Protein AF-A0A3M1KDM9-F1 (afdb_monomer)

Radius of gyration: 24.2 Å; Cα contacts (8 Å, |Δi|>4): 81; chains: 1; bounding box: 74×45×30 Å

Nearest PDB structures (foldseek):
  5a9c-assembly1_A  TM=2.137E-01  e=9.850E+00  Antheraea mylitta cypovirus 4

Structure (mmCIF, N/CA/C/O backbone):
data_AF-A0A3M1KDM9-F1
#
_entry.id   AF-A0A3M1KDM9-F1
#
loop_
_atom_site.group_PDB
_atom_site.id
_atom_site.type_symbol
_atom_site.label_atom_id
_atom_site.label_alt_id
_atom_site.label_comp_id
_atom_site.label_asym_id
_atom_site.label_entity_id
_atom_site.label_seq_id
_atom_site.pdbx_PDB_ins_code
_atom_site.Cartn_x
_atom_site.Cartn_y
_atom_site.Cartn_z
_atom_site.occupancy
_atom_site.B_iso_or_equiv
_atom_site.auth_seq_id
_atom_site.auth_comp_id
_atom_site.auth_asym_id
_atom_site.auth_atom_id
_atom_site.pdbx_PDB_model_num
ATOM 1 N N . MET A 1 1 ? -64.537 -18.820 -1.196 1.00 40.50 1 MET A N 1
ATOM 2 C CA . MET A 1 1 ? -63.367 -19.291 -1.970 1.00 40.50 1 MET A CA 1
ATOM 3 C C . MET A 1 1 ? -62.250 -19.624 -0.987 1.00 40.50 1 MET A C 1
ATOM 5 O O . MET A 1 1 ? -61.811 -18.733 -0.277 1.00 40.50 1 MET A O 1
ATOM 9 N N . LYS A 1 2 ? -61.873 -20.902 -0.841 1.00 45.25 2 LYS A N 1
ATOM 10 C CA . LYS A 1 2 ? -60.802 -21.350 0.070 1.00 45.25 2 LYS A CA 1
ATOM 11 C C . LYS A 1 2 ? -59.573 -21.666 -0.778 1.00 45.25 2 LYS A C 1
ATOM 13 O O . LYS A 1 2 ? -59.550 -22.690 -1.454 1.00 45.25 2 LYS A O 1
ATOM 18 N N . VAL A 1 3 ? -58.602 -20.757 -0.784 1.00 56.97 3 VAL A N 1
ATOM 19 C CA . VAL A 1 3 ? -57.332 -20.937 -1.494 1.00 56.97 3 VAL A CA 1
ATOM 20 C C . VAL A 1 3 ? -56.556 -22.040 -0.776 1.00 56.97 3 VAL A C 1
ATOM 22 O O . VAL A 1 3 ? -56.085 -21.851 0.342 1.00 56.97 3 VAL A O 1
ATOM 25 N N . ARG A 1 4 ? -56.477 -23.228 -1.382 1.00 64.75 4 ARG A N 1
ATOM 26 C CA . ARG A 1 4 ? -55.598 -24.307 -0.922 1.00 64.75 4 ARG A CA 1
ATOM 27 C C . ARG A 1 4 ? -54.225 -24.054 -1.525 1.00 64.75 4 ARG A C 1
ATOM 29 O O . ARG A 1 4 ? -53.951 -24.511 -2.628 1.00 64.75 4 ARG A O 1
ATOM 36 N N . VAL A 1 5 ? -53.406 -23.267 -0.833 1.00 60.09 5 VAL A N 1
ATOM 37 C CA . VAL A 1 5 ? -52.001 -23.074 -1.210 1.00 60.09 5 VAL A CA 1
ATOM 38 C C . VAL A 1 5 ? -51.296 -24.415 -0.984 1.00 60.09 5 VAL A C 1
ATOM 40 O O . VAL A 1 5 ? -51.248 -24.873 0.161 1.00 60.09 5 VAL A O 1
ATOM 43 N N . PRO A 1 6 ? -50.820 -25.104 -2.036 1.00 64.44 6 PRO A N 1
ATOM 44 C CA . PRO A 1 6 ? -50.130 -26.368 -1.854 1.00 64.44 6 PRO A CA 1
ATOM 45 C C . PRO A 1 6 ? -48.836 -26.099 -1.086 1.00 64.44 6 PRO A C 1
ATOM 47 O O . PRO A 1 6 ? -48.108 -25.159 -1.398 1.00 64.44 6 PRO A O 1
ATOM 50 N N . LEU A 1 7 ? -48.542 -26.942 -0.094 1.00 59.34 7 LEU A N 1
ATOM 51 C CA . LEU A 1 7 ? -47.333 -26.879 0.741 1.00 59.34 7 LEU A CA 1
ATOM 52 C C . LEU A 1 7 ? -46.040 -26.748 -0.098 1.00 59.34 7 LEU A C 1
ATOM 54 O O . LEU A 1 7 ? -45.069 -26.135 0.335 1.00 59.34 7 LEU A O 1
ATOM 58 N N . LEU A 1 8 ? -46.075 -27.244 -1.340 1.00 58.44 8 LEU A N 1
ATOM 59 C CA . LEU A 1 8 ? -45.019 -27.132 -2.346 1.00 58.44 8 LEU A CA 1
ATOM 60 C C . LEU A 1 8 ? -44.718 -25.680 -2.781 1.00 58.44 8 LEU A C 1
ATOM 62 O O . LEU A 1 8 ? -43.556 -25.323 -2.951 1.00 58.44 8 LEU A O 1
ATOM 66 N N . SER A 1 9 ? -45.741 -24.828 -2.925 1.00 61.22 9 SER A N 1
ATOM 67 C CA . SER A 1 9 ? -45.571 -23.410 -3.290 1.00 61.22 9 SER A CA 1
ATOM 68 C C . SER A 1 9 ? -44.980 -22.580 -2.152 1.00 61.22 9 SER A C 1
ATOM 70 O O . SER A 1 9 ? -44.299 -21.593 -2.413 1.00 61.22 9 SER A O 1
ATOM 72 N N . LEU A 1 10 ? -45.204 -22.986 -0.898 1.00 63.31 10 LEU A N 1
ATOM 73 C CA . LEU A 1 10 ? -44.614 -22.324 0.266 1.00 63.31 10 LEU A CA 1
ATOM 74 C C . LEU A 1 10 ? -43.116 -22.647 0.390 1.00 63.31 10 LEU A C 1
ATOM 76 O O . LEU A 1 10 ? -42.326 -21.771 0.723 1.00 63.31 10 LEU A O 1
ATOM 80 N N . LEU A 1 11 ? -42.716 -23.881 0.062 1.00 62.94 11 LEU A N 1
ATOM 81 C CA . LEU A 1 11 ? -41.321 -24.326 0.127 1.00 62.94 11 LEU A CA 1
ATOM 82 C C . LEU A 1 11 ? -40.436 -23.656 -0.941 1.00 62.94 11 LEU A C 1
ATOM 84 O O . LEU A 1 11 ? -39.284 -23.324 -0.672 1.00 62.94 11 LEU A O 1
ATOM 88 N N . ALA A 1 12 ? -40.991 -23.389 -2.129 1.00 66.62 12 ALA A N 1
ATOM 89 C CA . ALA A 1 12 ? -40.290 -22.693 -3.211 1.00 66.62 12 ALA A CA 1
ATOM 90 C C . ALA A 1 12 ? -39.985 -21.216 -2.889 1.00 66.62 12 ALA A C 1
ATOM 92 O O . ALA A 1 12 ? -38.982 -20.681 -3.352 1.00 66.62 12 ALA A O 1
ATOM 93 N N . ALA A 1 13 ? -40.813 -20.560 -2.068 1.00 66.38 13 ALA A N 1
ATOM 94 C CA . ALA A 1 13 ? -40.633 -19.153 -1.709 1.00 66.38 13 ALA A CA 1
ATOM 95 C C . ALA A 1 13 ? -39.450 -18.912 -0.749 1.00 66.38 13 ALA A C 1
ATOM 97 O O . ALA A 1 13 ? -38.864 -17.833 -0.758 1.00 66.38 13 ALA A O 1
ATOM 98 N N . VAL A 1 14 ? -39.060 -19.913 0.051 1.00 67.62 14 VAL A N 1
ATOM 99 C CA . VAL A 1 14 ? -37.986 -19.785 1.058 1.00 67.62 14 VAL A CA 1
ATOM 100 C C . VAL A 1 14 ? -36.591 -19.769 0.417 1.00 67.62 14 VAL A C 1
ATOM 102 O O . VAL A 1 14 ? -35.677 -19.140 0.947 1.00 67.62 14 VAL A O 1
ATOM 105 N N . LEU A 1 15 ? -36.432 -20.378 -0.764 1.00 66.75 15 LEU A N 1
ATOM 106 C CA . LEU A 1 15 ? -35.157 -20.422 -1.494 1.00 66.75 15 LEU A CA 1
ATOM 107 C C . LEU A 1 15 ? -34.746 -19.067 -2.094 1.00 66.75 15 LEU A C 1
ATOM 109 O O . LEU A 1 15 ? -33.571 -18.860 -2.379 1.00 66.75 15 LEU A O 1
ATOM 113 N N . PHE A 1 16 ? -35.685 -18.128 -2.257 1.00 66.00 16 PHE A N 1
ATOM 114 C CA . PHE A 1 16 ? -35.396 -16.801 -2.814 1.00 66.00 16 PHE A CA 1
ATOM 115 C C . PHE A 1 16 ? -34.865 -15.791 -1.784 1.00 66.00 16 PHE A C 1
ATOM 117 O O . PHE A 1 16 ? -34.418 -14.717 -2.174 1.00 66.00 16 PHE A O 1
ATOM 124 N N . ILE A 1 17 ? -34.898 -16.107 -0.483 1.00 70.44 17 ILE A N 1
ATOM 125 C CA . ILE A 1 17 ? -34.566 -15.149 0.591 1.00 70.44 17 ILE A CA 1
ATOM 126 C C . ILE A 1 17 ? -33.213 -15.473 1.259 1.00 70.44 17 ILE A C 1
ATOM 128 O O . ILE A 1 17 ? -32.663 -14.657 1.997 1.00 70.44 17 ILE A O 1
ATOM 132 N N . SER A 1 18 ? -32.611 -16.635 0.981 1.00 69.75 18 SER A N 1
ATOM 133 C CA . SER A 1 18 ? -31.308 -17.015 1.541 1.00 69.75 18 SER A CA 1
ATOM 134 C C . SER A 1 18 ? -30.153 -16.481 0.689 1.00 69.75 18 SER A C 1
ATOM 136 O O . SER A 1 18 ? -29.525 -17.219 -0.066 1.00 69.75 18 SER A O 1
ATOM 138 N N . GLY A 1 19 ? -29.883 -15.182 0.798 1.00 64.94 19 GLY A N 1
ATOM 139 C CA . GLY A 1 19 ? -28.833 -14.509 0.032 1.00 64.94 19 GLY A CA 1
ATOM 140 C C . GLY A 1 19 ? -27.978 -13.552 0.855 1.00 64.94 19 GLY A C 1
ATOM 141 O O . GLY A 1 19 ? -27.662 -12.475 0.370 1.00 64.94 19 GLY A O 1
ATOM 142 N N . CYS A 1 20 ? -27.620 -13.897 2.095 1.00 71.56 20 CYS A N 1
ATOM 143 C CA . CYS A 1 20 ? -26.657 -13.113 2.874 1.00 71.56 20 CYS A CA 1
ATOM 144 C C . CYS A 1 20 ? -25.331 -13.882 2.974 1.00 71.56 20 CYS A C 1
ATOM 146 O O . CYS A 1 20 ? -25.066 -14.577 3.952 1.00 71.56 20 CYS A O 1
ATOM 148 N N . ALA A 1 21 ? -24.505 -13.802 1.929 1.00 69.44 21 ALA A N 1
ATOM 149 C CA . ALA A 1 21 ? -23.140 -14.320 1.955 1.00 69.44 21 ALA A CA 1
ATOM 150 C C . ALA A 1 21 ? -22.223 -13.300 2.653 1.00 69.44 21 ALA A C 1
ATOM 152 O O . ALA A 1 21 ? -21.464 -12.585 2.007 1.00 69.44 21 ALA A O 1
ATOM 153 N N . THR A 1 22 ? -22.315 -13.195 3.982 1.00 68.94 22 THR A N 1
ATOM 154 C CA . THR A 1 22 ? -21.331 -12.437 4.769 1.00 68.94 22 THR A CA 1
ATOM 155 C C . THR A 1 22 ? -20.144 -13.348 5.081 1.00 68.94 22 THR A C 1
ATOM 157 O O . THR A 1 22 ? -20.068 -14.012 6.110 1.00 68.94 22 THR A O 1
ATOM 160 N N . THR A 1 23 ? -19.203 -13.456 4.149 1.00 66.31 23 THR A N 1
ATOM 161 C CA . THR A 1 23 ? -17.913 -14.104 4.416 1.00 66.31 23 THR A CA 1
ATOM 162 C C . THR A 1 23 ? -16.999 -13.098 5.105 1.00 66.31 23 THR A C 1
ATOM 164 O O . THR A 1 23 ? -16.411 -12.242 4.449 1.00 66.31 23 THR A O 1
ATOM 167 N N . GLY A 1 24 ? -16.904 -13.163 6.436 1.00 58.03 24 GLY A N 1
ATOM 168 C CA . GLY A 1 24 ? -15.968 -12.319 7.185 1.00 58.03 24 GLY A CA 1
ATOM 169 C C . GLY A 1 24 ? -16.349 -12.090 8.641 1.00 58.03 24 GLY A C 1
ATOM 170 O O . GLY A 1 24 ? -16.541 -10.953 9.057 1.00 58.03 24 GLY A O 1
ATOM 171 N N . SER A 1 25 ? -16.451 -13.157 9.431 1.00 58.56 25 SER A N 1
ATOM 172 C CA . SER A 1 25 ? -16.669 -13.082 10.882 1.00 58.56 25 SER A CA 1
ATOM 173 C C . SER A 1 25 ? -15.354 -12.766 11.610 1.00 58.56 25 SER A C 1
ATOM 175 O O . SER A 1 25 ? -14.869 -13.559 12.410 1.00 58.56 25 SER A O 1
ATOM 177 N N . GLY A 1 26 ? -14.706 -11.651 11.276 1.00 72.25 26 GLY A N 1
ATOM 178 C CA . GLY A 1 26 ? -13.425 -11.275 11.871 1.00 72.25 26 GLY A CA 1
ATOM 179 C C . GLY A 1 26 ? -12.831 -10.012 11.260 1.00 72.25 26 GLY A C 1
ATOM 180 O O . GLY A 1 26 ? -13.071 -9.696 10.093 1.00 72.25 26 GLY A O 1
ATOM 181 N N . LYS A 1 27 ? -12.034 -9.283 12.048 1.00 77.88 27 LYS A N 1
ATOM 182 C CA . LYS A 1 27 ? -11.181 -8.217 11.512 1.00 77.88 27 LYS A CA 1
ATOM 183 C C . LYS A 1 27 ? -10.195 -8.841 10.533 1.00 77.88 27 LYS A C 1
ATOM 185 O O . LYS A 1 27 ? -9.370 -9.655 10.935 1.00 77.88 27 LYS A O 1
ATOM 190 N N . ARG A 1 28 ? -10.300 -8.464 9.260 1.00 84.94 28 ARG A N 1
ATOM 191 C CA . ARG A 1 28 ? -9.327 -8.860 8.241 1.00 84.94 28 ARG A CA 1
ATOM 192 C C . ARG A 1 28 ? -8.011 -8.144 8.507 1.00 84.94 28 ARG A C 1
ATOM 194 O O . ARG A 1 28 ? -8.009 -6.925 8.691 1.00 84.94 28 ARG A O 1
ATOM 201 N N . ASP A 1 29 ? -6.918 -8.897 8.518 1.00 91.69 29 ASP A N 1
ATOM 202 C CA . ASP A 1 29 ? -5.590 -8.304 8.534 1.00 91.69 29 ASP A CA 1
ATOM 203 C C . ASP A 1 29 ? -5.282 -7.760 7.132 1.00 91.69 29 ASP A C 1
ATOM 205 O O . ASP A 1 29 ? -5.056 -8.507 6.181 1.00 91.69 29 ASP A O 1
ATOM 209 N N . LEU A 1 30 ? -5.340 -6.434 6.978 1.00 94.19 30 LEU A N 1
ATOM 210 C CA . LEU A 1 30 ? -5.124 -5.795 5.677 1.00 94.19 30 LEU A CA 1
ATOM 211 C C . LEU A 1 30 ? -3.676 -5.941 5.200 1.00 94.19 30 LEU A C 1
ATOM 213 O O . LEU A 1 30 ? -3.430 -5.817 4.001 1.00 94.19 30 LEU A O 1
ATOM 217 N N . SER A 1 31 ? -2.738 -6.251 6.102 1.00 95.19 31 SER A N 1
ATOM 218 C CA . SER A 1 31 ? -1.346 -6.492 5.731 1.00 95.19 31 SER A CA 1
ATOM 219 C C . SER A 1 31 ? -1.155 -7.766 4.914 1.00 95.19 31 SER A C 1
ATOM 221 O O . SER A 1 31 ? -0.130 -7.907 4.263 1.00 95.19 31 SER A O 1
ATOM 223 N N . GLU A 1 32 ? -2.133 -8.675 4.878 1.00 93.38 32 GLU A N 1
ATOM 224 C CA . GLU A 1 32 ? -2.042 -9.906 4.087 1.00 93.38 32 GLU A CA 1
ATOM 225 C C . GLU A 1 32 ? -2.463 -9.713 2.628 1.00 93.38 32 GLU A C 1
ATOM 227 O O . GLU A 1 32 ? -1.939 -10.399 1.746 1.00 93.38 32 GLU A O 1
ATOM 232 N N . ILE A 1 33 ? -3.371 -8.772 2.367 1.00 93.50 33 ILE A N 1
ATOM 233 C CA . ILE A 1 33 ? -4.116 -8.702 1.102 1.00 93.50 33 ILE A CA 1
ATOM 234 C C . ILE A 1 33 ? -4.012 -7.362 0.374 1.00 93.50 33 ILE A C 1
ATOM 236 O O . ILE A 1 33 ? -4.276 -7.328 -0.822 1.00 93.50 33 ILE A O 1
ATOM 240 N N . MET A 1 34 ? -3.650 -6.270 1.053 1.00 97.19 34 MET A N 1
ATOM 241 C CA . MET A 1 34 ? -3.708 -4.925 0.475 1.00 97.19 34 MET A CA 1
ATOM 242 C C . MET A 1 34 ? -2.321 -4.334 0.188 1.00 97.19 34 MET A C 1
ATOM 244 O O . MET A 1 34 ? -1.358 -4.530 0.933 1.00 97.19 34 MET A O 1
ATOM 248 N N . TYR A 1 35 ? -2.265 -3.526 -0.869 1.00 98.38 35 TYR A N 1
ATOM 249 C CA . TYR A 1 35 ? -1.072 -2.879 -1.403 1.00 98.38 35 TYR A CA 1
ATOM 250 C C . TYR A 1 35 ? -1.351 -1.404 -1.708 1.00 98.38 35 TYR A C 1
ATOM 252 O O . TYR A 1 35 ? -2.465 -1.035 -2.091 1.00 98.38 35 TYR A O 1
ATOM 260 N N . LEU A 1 36 ? -0.334 -0.553 -1.578 1.00 98.38 36 LEU A N 1
ATOM 261 C CA . LEU A 1 36 ? -0.328 0.783 -2.164 1.00 98.38 36 LEU A CA 1
ATOM 262 C C . LEU A 1 36 ? 0.020 0.657 -3.655 1.00 98.38 36 LEU A C 1
ATOM 264 O O . LEU A 1 36 ? 1.156 0.368 -4.015 1.00 98.38 36 LEU A O 1
ATOM 268 N N . ARG A 1 37 ? -0.963 0.874 -4.528 1.00 97.94 37 ARG A N 1
ATOM 269 C CA . ARG A 1 37 ? -0.814 0.785 -5.986 1.00 97.94 37 ARG A CA 1
ATOM 270 C C . ARG A 1 37 ? -0.846 2.183 -6.583 1.00 97.94 37 ARG A C 1
ATOM 272 O O . ARG A 1 37 ? -1.660 3.004 -6.171 1.00 97.94 37 ARG A O 1
ATOM 279 N N . GLY A 1 38 ? -0.0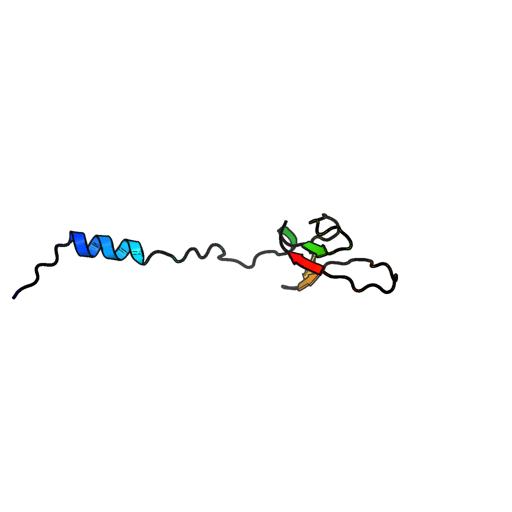11 2.456 -7.574 1.00 96.69 38 GLY A N 1
ATOM 280 C CA . GLY A 1 38 ? 0.008 3.758 -8.236 1.00 96.69 38 GLY A CA 1
ATOM 281 C C . GLY A 1 38 ? 0.871 3.771 -9.485 1.00 96.69 38 GLY A C 1
ATOM 282 O O . GLY A 1 38 ? 1.519 2.778 -9.820 1.00 96.69 38 GLY A O 1
ATOM 283 N N . GLN A 1 39 ? 0.903 4.921 -10.157 1.00 95.50 39 GLN A N 1
ATOM 284 C CA . GLN A 1 39 ? 1.678 5.116 -11.389 1.00 95.50 39 GLN A CA 1
ATOM 285 C C . GLN A 1 39 ? 3.177 4.819 -11.208 1.00 95.50 39 GLN A C 1
ATOM 287 O O . GLN A 1 39 ? 3.816 4.310 -12.124 1.00 95.50 39 GLN A O 1
ATOM 292 N N . PHE A 1 40 ? 3.724 5.056 -10.009 1.00 94.12 40 PHE A N 1
ATOM 293 C CA . PHE A 1 40 ? 5.125 4.774 -9.664 1.00 94.12 40 PHE A CA 1
ATOM 294 C C . PHE A 1 40 ? 5.509 3.285 -9.779 1.00 94.12 40 PHE A C 1
ATOM 296 O O . PHE A 1 40 ? 6.689 2.973 -9.900 1.00 94.12 40 PHE A O 1
ATOM 303 N N . ALA A 1 41 ? 4.524 2.384 -9.763 1.00 95.06 41 ALA A N 1
ATOM 304 C CA . ALA A 1 41 ? 4.690 0.939 -9.889 1.00 95.06 41 ALA A CA 1
ATOM 305 C C . ALA A 1 41 ? 3.957 0.379 -11.117 1.00 95.06 41 ALA A C 1
ATOM 307 O O . ALA A 1 41 ? 3.632 -0.801 -11.135 1.00 95.06 41 ALA A O 1
ATOM 308 N N . TRP A 1 42 ? 3.604 1.219 -12.101 1.00 95.25 42 TRP A N 1
ATOM 309 C CA . TRP A 1 42 ? 2.767 0.817 -13.246 1.00 95.25 42 TRP A CA 1
ATOM 310 C C . TRP A 1 42 ? 1.449 0.145 -12.834 1.00 95.25 42 TRP A C 1
ATOM 312 O O . TRP A 1 42 ? 0.907 -0.684 -13.555 1.00 95.25 42 TRP A O 1
ATOM 322 N N . TRP A 1 43 ? 0.917 0.541 -11.673 1.00 96.50 43 TRP A N 1
ATOM 323 C CA . TRP A 1 43 ? -0.242 -0.062 -11.019 1.00 96.50 43 TRP A CA 1
ATOM 324 C C . TRP A 1 43 ? -0.064 -1.508 -10.545 1.00 96.50 43 TRP A C 1
ATOM 326 O O . TRP A 1 43 ? -1.049 -2.084 -10.090 1.00 96.50 43 TRP A O 1
ATOM 336 N N . ASP A 1 44 ? 1.131 -2.090 -10.551 1.00 97.25 44 ASP A N 1
ATOM 337 C CA . ASP A 1 44 ? 1.359 -3.448 -10.050 1.00 97.25 44 ASP A CA 1
ATOM 338 C C . ASP A 1 44 ? 1.281 -3.535 -8.517 1.00 97.25 44 ASP A C 1
ATOM 340 O O . ASP A 1 44 ? 1.577 -2.585 -7.785 1.00 97.25 44 ASP A O 1
ATOM 344 N N . ALA A 1 45 ? 0.869 -4.702 -8.015 1.00 97.44 45 ALA A N 1
ATOM 345 C CA . ALA A 1 45 ? 0.847 -5.022 -6.589 1.00 97.44 45 ALA A CA 1
ATOM 346 C C . ALA A 1 45 ? 2.212 -5.580 -6.145 1.00 97.44 45 ALA A C 1
ATOM 348 O O . ALA A 1 45 ? 2.380 -6.785 -5.946 1.00 97.44 45 ALA A O 1
ATOM 349 N N . LEU A 1 46 ? 3.209 -4.699 -6.034 1.00 97.56 46 LEU A N 1
ATOM 350 C CA . LEU A 1 46 ? 4.579 -5.105 -5.709 1.00 97.56 46 LEU A CA 1
ATOM 351 C C . LEU A 1 46 ? 4.775 -5.346 -4.195 1.00 97.56 46 LEU A C 1
ATOM 353 O O . LEU A 1 46 ? 4.215 -4.598 -3.384 1.00 97.56 46 LEU A O 1
ATOM 357 N N . PRO A 1 47 ? 5.558 -6.367 -3.779 1.00 96.50 47 PRO A N 1
ATOM 358 C CA . PRO A 1 47 ? 5.756 -6.724 -2.368 1.00 96.50 47 PRO A CA 1
ATOM 359 C C . PRO A 1 47 ? 6.220 -5.576 -1.460 1.00 96.50 47 PRO A C 1
ATOM 361 O O . PRO A 1 47 ? 5.777 -5.481 -0.317 1.00 96.50 47 PRO A O 1
ATOM 364 N N . GLU A 1 48 ? 7.075 -4.688 -1.957 1.00 96.81 48 GLU A N 1
ATOM 365 C CA . GLU A 1 48 ? 7.597 -3.514 -1.249 1.00 96.81 48 GLU A CA 1
ATOM 366 C C . GLU A 1 48 ? 6.522 -2.472 -0.905 1.00 96.81 48 GLU A C 1
ATOM 368 O O . GLU A 1 48 ? 6.705 -1.684 0.023 1.00 96.81 48 GLU A O 1
ATOM 373 N N . TYR A 1 49 ? 5.383 -2.496 -1.601 1.00 97.81 49 TYR A N 1
ATOM 374 C CA . TYR A 1 49 ? 4.252 -1.598 -1.369 1.00 97.81 49 TYR A CA 1
ATOM 375 C C . TYR A 1 49 ? 3.094 -2.273 -0.626 1.00 97.81 49 TYR A C 1
ATOM 377 O O . TYR A 1 49 ? 2.014 -1.689 -0.493 1.00 97.81 49 TYR A O 1
ATOM 385 N N . LYS A 1 50 ? 3.297 -3.493 -0.119 1.00 97.81 50 LYS A N 1
ATOM 386 C CA . LYS A 1 50 ? 2.325 -4.186 0.730 1.00 97.81 50 LYS A CA 1
ATOM 387 C C . LYS A 1 50 ? 2.109 -3.416 2.034 1.00 97.81 50 LYS A C 1
ATOM 389 O O . LYS A 1 50 ? 3.057 -2.908 2.636 1.00 97.81 50 LYS A O 1
ATOM 394 N N . LEU A 1 51 ? 0.857 -3.323 2.476 1.00 97.88 51 LEU A N 1
ATOM 395 C CA . LEU A 1 51 ? 0.528 -2.680 3.747 1.00 97.88 51 LEU A CA 1
ATOM 396 C C . LEU A 1 51 ? 1.174 -3.429 4.913 1.00 97.88 51 LEU A C 1
ATOM 398 O O . LEU A 1 51 ? 1.185 -4.654 4.965 1.00 97.88 51 LEU A O 1
ATOM 402 N N . GLN A 1 52 ? 1.677 -2.671 5.879 1.00 97.44 52 GLN A N 1
ATOM 403 C CA . G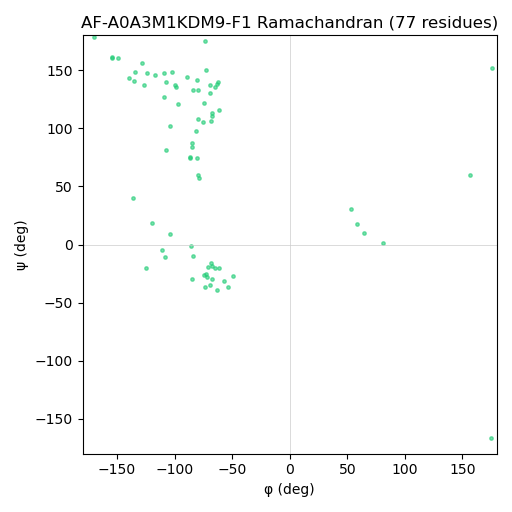LN A 1 52 ? 2.256 -3.178 7.115 1.00 97.44 52 GLN A CA 1
ATOM 404 C C . GLN A 1 52 ? 1.433 -2.695 8.304 1.00 97.44 52 GLN A C 1
ATOM 406 O O . GLN A 1 52 ? 0.904 -1.581 8.301 1.00 97.44 52 GLN A O 1
ATOM 411 N N . LYS A 1 53 ? 1.324 -3.524 9.341 1.00 96.62 53 LYS A N 1
ATOM 412 C CA . LYS A 1 53 ? 0.617 -3.168 10.572 1.00 96.62 53 LYS A CA 1
ATOM 413 C C . LYS A 1 53 ? 1.464 -2.190 11.387 1.00 96.62 53 LYS A C 1
ATOM 415 O O . LYS A 1 53 ? 2.588 -2.508 11.759 1.00 96.62 53 LYS A O 1
ATOM 420 N N . ALA A 1 54 ? 0.919 -1.011 11.664 1.00 96.38 54 ALA A N 1
ATOM 421 C CA . ALA A 1 54 ? 1.590 0.049 12.422 1.00 96.38 54 ALA A CA 1
ATOM 422 C C . ALA A 1 54 ? 0.958 0.286 13.807 1.00 96.38 54 ALA A C 1
ATOM 424 O O . ALA A 1 54 ? 1.468 1.075 14.597 1.00 96.38 54 ALA A O 1
ATOM 425 N N . GLY A 1 55 ? -0.148 -0.395 14.117 1.00 94.31 55 GLY A N 1
ATOM 426 C CA . GLY A 1 55 ? -0.831 -0.311 15.403 1.00 94.31 55 GLY A CA 1
ATOM 427 C C . GLY A 1 55 ? -2.134 -1.108 15.419 1.00 94.31 55 GLY A C 1
ATOM 428 O O . GLY A 1 55 ? -2.403 -1.914 14.524 1.00 94.31 55 GLY A O 1
ATOM 429 N N . ASN A 1 56 ? -2.964 -0.864 16.434 1.00 93.38 56 ASN A N 1
ATOM 430 C CA . ASN A 1 56 ? -4.303 -1.446 16.508 1.00 93.38 56 ASN A CA 1
ATOM 431 C C . ASN A 1 56 ? -5.181 -0.853 15.405 1.00 93.38 56 ASN A C 1
ATOM 433 O O . ASN A 1 56 ? -5.518 0.324 15.460 1.00 93.38 56 ASN A O 1
ATOM 437 N N . ASP A 1 57 ? -5.523 -1.673 14.411 1.00 90.44 57 ASP A N 1
ATOM 438 C CA . ASP A 1 57 ? -6.297 -1.282 13.221 1.00 90.44 57 ASP A CA 1
ATOM 439 C C . ASP A 1 57 ? -5.671 -0.167 12.375 1.00 90.44 57 ASP A C 1
ATOM 441 O O . ASP A 1 57 ? -6.346 0.442 11.548 1.00 90.44 57 ASP A O 1
ATOM 445 N N . VAL A 1 58 ? -4.374 0.082 12.555 1.00 95.62 58 VAL A N 1
ATOM 446 C CA . VAL A 1 58 ? -3.620 1.059 11.771 1.00 95.62 58 VAL A CA 1
ATOM 447 C C . VAL A 1 58 ? -2.668 0.311 10.855 1.00 95.62 58 VAL A C 1
ATOM 449 O O . VAL A 1 58 ? -1.862 -0.507 11.307 1.00 95.62 58 VAL A O 1
ATOM 452 N N . TYR A 1 59 ? -2.743 0.634 9.568 1.00 97.56 59 TYR A N 1
ATOM 453 C CA . TYR A 1 59 ? -1.886 0.083 8.529 1.00 97.56 59 TYR A CA 1
ATOM 454 C C . TYR A 1 59 ? -1.177 1.211 7.786 1.00 97.56 59 TYR A C 1
ATOM 456 O O . TYR A 1 59 ? -1.723 2.303 7.631 1.00 97.56 59 TYR A O 1
ATOM 464 N N . MET A 1 60 ? 0.042 0.946 7.331 1.00 97.69 60 MET A N 1
ATOM 465 C CA . MET A 1 60 ? 0.892 1.917 6.655 1.00 97.69 60 MET A CA 1
ATOM 466 C C . MET A 1 60 ? 1.617 1.261 5.480 1.00 97.69 60 MET A C 1
ATOM 468 O O . MET A 1 60 ? 2.044 0.114 5.567 1.00 97.69 60 MET A O 1
ATOM 472 N N . ALA A 1 61 ? 1.788 2.012 4.399 1.00 97.50 61 ALA A N 1
ATOM 473 C CA . ALA A 1 61 ? 2.731 1.717 3.327 1.00 97.50 61 ALA A CA 1
ATOM 474 C C . ALA A 1 61 ? 3.587 2.966 3.091 1.00 97.50 61 ALA A C 1
ATOM 476 O O . ALA A 1 61 ? 3.1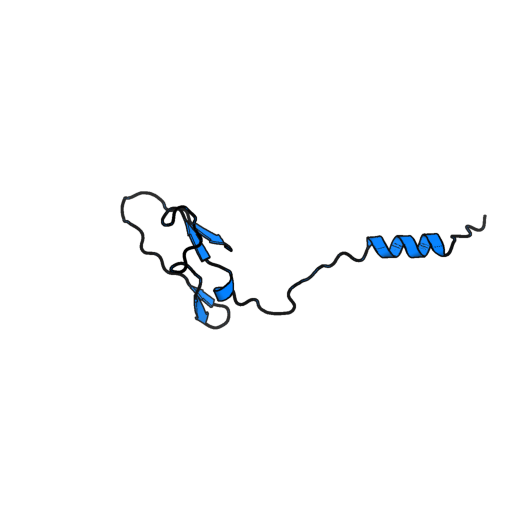74 4.080 3.430 1.00 97.50 61 ALA A O 1
ATOM 477 N N . ARG A 1 62 ? 4.782 2.791 2.530 1.00 97.12 62 ARG A N 1
ATOM 478 C CA . ARG A 1 62 ? 5.696 3.891 2.216 1.00 97.12 62 ARG A CA 1
ATOM 479 C C . ARG A 1 62 ? 6.107 3.799 0.756 1.00 97.12 62 ARG A C 1
ATOM 481 O O . ARG A 1 62 ? 6.418 2.719 0.271 1.00 97.12 62 ARG A O 1
ATOM 488 N N . VAL A 1 63 ? 6.131 4.943 0.086 1.00 95.88 63 VAL A N 1
ATOM 489 C CA . VAL A 1 63 ? 6.647 5.090 -1.273 1.00 95.88 63 VAL A CA 1
ATOM 490 C C . VAL A 1 63 ? 7.524 6.333 -1.331 1.00 95.88 63 VAL A C 1
ATOM 492 O O . VAL A 1 63 ? 7.205 7.350 -0.715 1.00 95.88 63 VAL A O 1
ATOM 495 N N . GLU A 1 64 ? 8.631 6.239 -2.058 1.00 93.88 64 GLU A N 1
ATOM 496 C CA . GLU A 1 64 ? 9.444 7.389 -2.439 1.00 93.88 64 GLU A CA 1
ATOM 497 C C . GLU A 1 64 ? 9.049 7.814 -3.853 1.00 93.88 64 GLU A C 1
ATOM 499 O O . GLU A 1 64 ? 9.110 7.019 -4.792 1.00 93.88 64 GLU A O 1
ATOM 504 N N . LEU A 1 65 ? 8.604 9.061 -3.999 1.00 93.00 65 LEU A N 1
ATOM 505 C CA . LEU A 1 65 ? 8.197 9.630 -5.282 1.00 93.00 65 LEU A CA 1
ATOM 506 C C . LEU A 1 65 ? 9.300 10.534 -5.823 1.00 93.00 65 LEU A C 1
ATOM 508 O O . LEU A 1 65 ? 10.019 11.186 -5.063 1.00 93.00 65 LEU A O 1
ATOM 512 N N . LYS A 1 66 ? 9.414 10.607 -7.149 1.00 92.06 66 LYS A N 1
ATOM 513 C CA . LYS A 1 66 ? 10.334 11.545 -7.792 1.00 92.06 66 LYS A CA 1
ATOM 514 C C . LYS A 1 66 ? 9.699 12.931 -7.813 1.00 92.06 66 LYS A C 1
ATOM 516 O O . LYS A 1 66 ? 8.548 13.082 -8.205 1.00 92.06 66 LYS A O 1
ATOM 521 N N . ALA A 1 67 ? 10.464 13.948 -7.427 1.00 90.00 67 ALA A N 1
ATOM 522 C CA . ALA A 1 67 ? 10.046 15.346 -7.504 1.00 90.00 67 ALA A CA 1
ATOM 523 C C . ALA A 1 67 ? 10.209 15.893 -8.937 1.00 90.00 67 ALA A C 1
ATOM 525 O O . ALA A 1 67 ? 10.972 16.822 -9.181 1.00 90.00 67 ALA A O 1
ATOM 526 N N . ASP A 1 68 ? 9.521 15.277 -9.895 1.00 91.88 68 ASP A N 1
ATOM 527 C CA . ASP A 1 68 ? 9.510 15.666 -11.314 1.00 91.88 68 ASP A CA 1
ATOM 528 C C . ASP A 1 68 ? 8.465 16.753 -11.635 1.00 91.88 68 ASP A C 1
ATOM 530 O O . ASP A 1 68 ? 8.363 17.209 -12.774 1.00 91.88 68 ASP A O 1
ATOM 534 N N . GLY A 1 69 ? 7.705 17.187 -10.624 1.00 91.50 69 GLY A N 1
ATOM 535 C CA . GLY A 1 69 ? 6.649 18.189 -10.748 1.00 91.50 69 GLY A CA 1
ATOM 536 C C . GLY A 1 69 ? 5.325 17.640 -11.280 1.00 91.50 69 GLY A C 1
ATOM 537 O O . GLY A 1 69 ? 4.377 18.413 -11.415 1.00 91.50 69 GLY A O 1
ATOM 538 N N . GLN A 1 70 ? 5.231 16.338 -11.561 1.00 90.44 70 GLN A N 1
ATOM 539 C CA . GLN A 1 70 ? 3.999 15.702 -12.011 1.00 90.44 70 GLN A CA 1
ATOM 540 C C . GLN A 1 70 ? 3.162 15.215 -10.819 1.00 90.44 70 GLN A C 1
ATOM 542 O O . GLN A 1 70 ? 3.705 14.751 -9.811 1.00 90.44 70 GLN A O 1
ATOM 547 N N . PRO A 1 71 ? 1.824 15.296 -10.903 1.00 94.06 71 PRO A N 1
ATOM 548 C CA . PRO A 1 71 ? 0.959 14.676 -9.913 1.00 94.06 71 PRO A CA 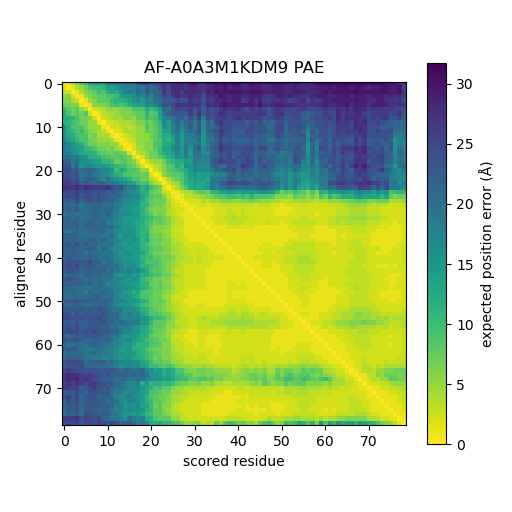1
ATOM 549 C C . PRO A 1 71 ? 1.035 13.146 -10.020 1.00 94.06 71 PRO A C 1
ATOM 551 O O . PRO A 1 71 ? 0.980 12.584 -11.113 1.00 94.06 71 PRO A O 1
ATOM 554 N N . TYR A 1 72 ? 1.100 12.468 -8.874 1.00 94.25 72 TYR A N 1
ATOM 555 C CA . TYR A 1 72 ? 1.017 11.010 -8.802 1.00 94.25 72 TYR A CA 1
ATOM 556 C C . TYR A 1 72 ? -0.396 10.574 -8.429 1.00 94.25 72 TYR A C 1
ATOM 558 O O . TYR A 1 72 ? -0.987 11.084 -7.479 1.00 94.25 72 TYR A O 1
ATOM 566 N N . GLU A 1 73 ? -0.899 9.567 -9.136 1.00 96.81 73 GLU A N 1
ATOM 567 C CA . GLU A 1 73 ? -2.124 8.865 -8.756 1.00 96.81 73 GLU A CA 1
ATOM 568 C C . GLU A 1 73 ? -1.782 7.555 -8.050 1.00 96.81 73 GLU A C 1
ATOM 570 O O . GLU A 1 73 ? -0.886 6.814 -8.476 1.00 96.81 73 GLU A O 1
ATOM 575 N N . PHE A 1 74 ? -2.513 7.270 -6.974 1.00 97.25 74 PHE A N 1
ATOM 576 C CA . PHE A 1 74 ? 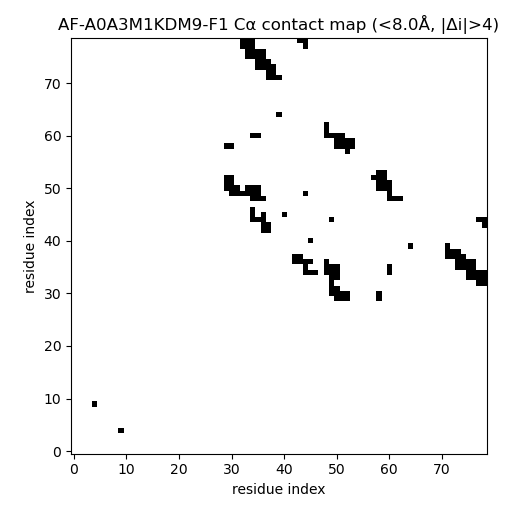-2.381 6.043 -6.202 1.00 97.25 74 PHE A CA 1
ATOM 577 C C . PHE A 1 74 ? -3.677 5.694 -5.462 1.00 97.25 74 PHE A C 1
ATOM 579 O O . PHE A 1 74 ? -4.542 6.541 -5.236 1.00 97.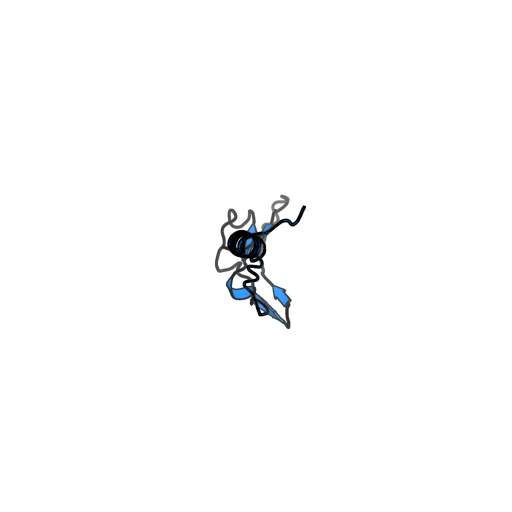25 74 PHE A O 1
ATOM 586 N N . LYS A 1 75 ? -3.805 4.424 -5.077 1.00 97.50 75 LYS A N 1
ATOM 587 C CA . LYS A 1 75 ? -4.903 3.873 -4.280 1.00 97.50 75 LYS A CA 1
ATOM 588 C C . LYS A 1 75 ? -4.411 2.712 -3.422 1.00 97.50 75 LYS A C 1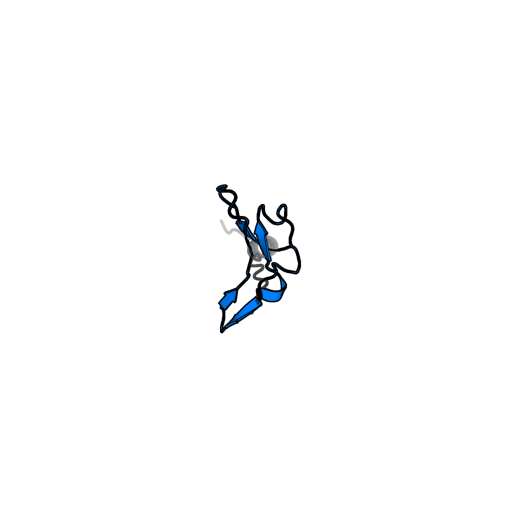
ATOM 590 O O . LYS A 1 75 ? -3.407 2.079 -3.742 1.00 97.50 75 LYS A O 1
ATOM 595 N N . PHE A 1 76 ? -5.164 2.379 -2.382 1.00 97.81 76 PHE A N 1
ATOM 596 C CA . PHE A 1 76 ? -5.050 1.064 -1.757 1.00 97.81 76 PHE A CA 1
ATOM 597 C C . PHE A 1 76 ? -5.918 0.064 -2.525 1.00 97.81 76 PHE A C 1
ATOM 599 O O . PHE A 1 76 ? -7.066 0.371 -2.850 1.00 97.81 76 PHE A O 1
ATOM 606 N N . GLY A 1 77 ? -5.370 -1.106 -2.840 1.00 96.75 77 GLY A N 1
ATOM 607 C CA . GLY A 1 77 ? -6.083 -2.173 -3.544 1.00 96.75 77 GLY A CA 1
ATOM 608 C C . GLY A 1 77 ? -5.504 -3.546 -3.231 1.00 96.75 77 GLY A C 1
ATOM 609 O O . GLY A 1 77 ? -4.373 -3.647 -2.752 1.00 96.75 77 GLY A O 1
ATOM 610 N N . ASP A 1 78 ? -6.288 -4.587 -3.488 1.00 93.75 78 ASP A N 1
ATOM 611 C CA . ASP A 1 78 ? -5.811 -5.965 -3.463 1.00 93.75 78 ASP A CA 1
ATOM 612 C C . ASP A 1 78 ? -4.936 -6.279 -4.690 1.00 93.75 78 ASP A C 1
ATOM 614 O O . ASP A 1 78 ? -4.692 -5.408 -5.543 1.00 93.75 78 ASP A O 1
ATOM 618 N N . ALA A 1 79 ? -4.377 -7.493 -4.700 1.00 83.12 79 ALA A N 1
ATOM 619 C CA . ALA A 1 79 ? -3.549 -8.006 -5.789 1.00 83.12 79 ALA A CA 1
ATOM 620 C C . ALA A 1 79 ? -4.370 -8.166 -7.078 1.00 83.12 79 ALA A C 1
ATOM 622 O O . ALA A 1 79 ? -5.354 -8.936 -7.047 1.00 83.12 79 ALA A O 1
#

Sequence (79 aa):
MKVRVPLLSLLAAVLFISGCATTGSGKRDLSEIMYLRGQFAWWDALPEYKLQKAGNDVYMARVELKADGQPYEFKFGDA

Mean predicted aligned error: 11.16 Å

Secondary structure (DSSP, 8-state):
------HHHHHHHHTTT-------SS---HHHHEEEEEGGGTT---GGGB-EEEETTEEE---PPP-SSPPPPEEEEE-

Solvent-accessible surface area (backbone atoms only — not comparable to full-atom values): 5334 Å² total; per-residue (Å²): 137,84,85,80,76,53,74,68,65,60,58,61,59,57,70,78,71,77,75,81,86,77,85,66,97,60,90,76,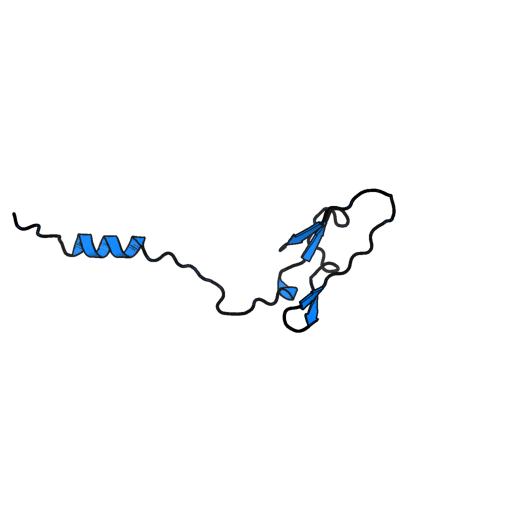67,53,50,80,53,30,20,56,25,22,63,94,52,78,57,43,71,49,78,82,23,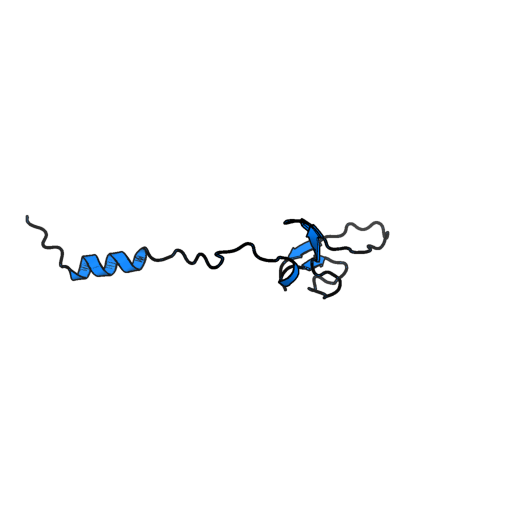35,26,36,79,75,55,91,95,36,70,44,65,70,82,90,77,78,93,79,86,68,88,82,58,71,46,80,42,64,118

pLDDT: mean 84.3, std 15.74, range [40.5, 98.38]

Foldseek 3Di:
DDDPPDPVNVVVVVVVPPPPPPPDPDDDDQLVWKFKAWVVNVRDRDPQRRWDDPDDPDIDHDDDDDPPVDDIDIDMDGD